Protein AF-A0A443IQA9-F1 (afdb_monomer_lite)

Radius of gyration: 21.18 Å; chains: 1; bounding box: 61×52×45 Å

Structure (mmCIF, N/CA/C/O backbone):
data_AF-A0A443IQA9-F1
#
_entry.id   AF-A0A443IQA9-F1
#
loop_
_atom_site.group_PDB
_atom_site.id
_atom_site.type_symbol
_atom_site.label_atom_id
_atom_site.label_alt_id
_atom_site.label_comp_id
_atom_site.label_asym_id
_atom_site.label_entity_id
_atom_site.label_seq_id
_atom_site.pdbx_PDB_ins_code
_atom_site.Cartn_x
_atom_site.Cartn_y
_atom_site.Cartn_z
_atom_site.occupancy
_atom_site.B_iso_or_equiv
_atom_site.auth_seq_id
_atom_site.auth_comp_id
_atom_site.auth_asym_id
_atom_site.auth_atom_id
_atom_site.pdbx_PDB_model_num
ATOM 1 N N . MET A 1 1 ? 48.112 28.909 -24.285 1.00 39.84 1 MET A N 1
ATOM 2 C CA . MET A 1 1 ? 47.595 27.795 -25.106 1.00 39.84 1 MET A CA 1
ATOM 3 C C . MET A 1 1 ? 47.006 26.772 -24.153 1.00 39.84 1 MET A C 1
ATOM 5 O O . MET A 1 1 ? 47.761 26.014 -23.566 1.00 39.84 1 MET A O 1
ATOM 9 N N . THR A 1 2 ? 45.698 26.813 -23.920 1.00 51.41 2 THR A N 1
ATOM 10 C CA . THR A 1 2 ? 44.980 25.871 -23.044 1.00 51.41 2 THR A CA 1
ATOM 11 C C . THR A 1 2 ? 43.549 25.741 -23.557 1.00 51.41 2 THR A C 1
ATOM 13 O O . THR A 1 2 ? 42.968 26.750 -23.945 1.00 51.41 2 THR A O 1
ATOM 16 N N . ASN A 1 3 ? 43.016 24.520 -23.475 1.00 50.09 3 ASN A N 1
ATOM 17 C CA . ASN A 1 3 ? 41.617 24.107 -23.666 1.00 50.09 3 ASN A CA 1
ATOM 18 C C . ASN A 1 3 ? 41.159 23.644 -25.054 1.00 50.09 3 ASN A C 1
ATOM 20 O O . ASN A 1 3 ? 40.184 24.161 -25.578 1.00 50.09 3 ASN A O 1
ATOM 24 N N . ASP A 1 4 ? 41.745 22.549 -25.543 1.00 53.28 4 ASP A N 1
ATOM 25 C CA . ASP A 1 4 ? 41.018 21.608 -26.422 1.00 53.28 4 ASP A CA 1
ATOM 26 C C . ASP A 1 4 ? 40.625 20.300 -25.698 1.00 53.28 4 ASP A C 1
ATOM 28 O O . ASP A 1 4 ? 39.749 19.569 -26.151 1.00 53.28 4 ASP A O 1
ATOM 32 N N . ALA A 1 5 ? 41.210 20.015 -24.525 1.00 54.06 5 ALA A N 1
ATOM 33 C CA . ALA A 1 5 ? 40.944 18.787 -23.766 1.00 54.06 5 ALA A CA 1
ATOM 34 C C . ALA A 1 5 ? 39.683 18.841 -22.872 1.00 54.06 5 ALA A C 1
ATOM 36 O O . ALA A 1 5 ? 39.126 17.793 -22.554 1.00 54.06 5 ALA A O 1
ATOM 37 N N . ASN A 1 6 ? 39.205 20.032 -22.486 1.00 53.38 6 ASN A N 1
ATOM 38 C CA . ASN A 1 6 ? 38.033 20.177 -21.603 1.00 53.38 6 ASN A CA 1
ATOM 39 C C . ASN A 1 6 ? 36.704 19.943 -22.348 1.00 53.38 6 ASN A C 1
ATOM 41 O O . ASN A 1 6 ? 35.746 19.419 -21.791 1.00 53.38 6 ASN A O 1
ATOM 45 N N . SER A 1 7 ? 36.680 20.243 -23.647 1.00 57.97 7 SER A N 1
ATOM 46 C CA . SER A 1 7 ? 35.485 20.225 -24.499 1.00 57.97 7 SER A CA 1
ATOM 47 C C . SER A 1 7 ? 34.921 18.816 -24.735 1.00 57.97 7 SER A C 1
ATOM 49 O O . SER A 1 7 ? 33.713 18.642 -24.886 1.00 57.97 7 SER A O 1
ATOM 51 N N . GLY A 1 8 ? 35.787 17.796 -24.760 1.00 62.47 8 GLY A N 1
ATOM 52 C CA . GLY A 1 8 ? 35.383 16.399 -24.962 1.00 62.47 8 GLY A CA 1
ATOM 53 C C . GLY A 1 8 ? 34.785 15.749 -23.710 1.00 62.47 8 GLY A C 1
ATOM 54 O O . GLY A 1 8 ? 33.828 14.982 -23.815 1.00 62.47 8 GLY A O 1
ATOM 55 N N . GLY A 1 9 ? 35.316 16.086 -22.529 1.00 67.06 9 GLY A N 1
ATOM 56 C CA . GLY A 1 9 ? 34.798 15.621 -21.239 1.00 67.06 9 GLY A CA 1
ATOM 57 C C . GLY A 1 9 ? 33.458 16.265 -20.892 1.00 67.06 9 GLY A C 1
ATOM 58 O O . GLY A 1 9 ? 32.518 15.557 -20.532 1.00 67.06 9 GLY A O 1
ATOM 59 N N . ASP A 1 10 ? 33.341 17.577 -21.110 1.00 74.38 10 ASP A N 1
ATOM 60 C CA . ASP A 1 10 ? 32.097 18.323 -20.900 1.00 74.38 10 ASP A CA 1
ATOM 61 C C . ASP A 1 10 ? 30.995 17.833 -21.858 1.00 74.38 10 ASP A C 1
ATOM 63 O O . ASP A 1 10 ? 29.865 17.574 -21.444 1.00 74.38 10 ASP A O 1
ATOM 67 N N . GLY A 1 11 ? 31.330 17.590 -23.132 1.00 83.38 11 GLY A N 1
ATOM 68 C CA . GLY A 1 11 ? 30.390 17.043 -24.115 1.00 83.38 11 GLY A CA 1
ATOM 69 C C . GLY A 1 11 ? 29.871 15.644 -23.762 1.00 83.38 11 GLY A C 1
ATOM 70 O O . GLY A 1 11 ? 28.675 15.381 -23.903 1.00 83.38 11 GLY A O 1
ATOM 71 N N . LEU A 1 12 ? 30.739 14.753 -23.271 1.00 85.38 12 LEU A N 1
ATOM 72 C CA . LEU A 1 12 ? 30.340 13.417 -22.815 1.00 85.38 12 LEU A CA 1
ATOM 73 C C . LEU A 1 12 ? 29.477 13.489 -21.548 1.00 85.38 12 LEU A C 1
ATOM 75 O O . LEU A 1 12 ? 28.466 12.794 -21.450 1.00 85.38 12 LEU A O 1
ATOM 79 N N . PHE A 1 13 ? 29.840 14.353 -20.600 1.00 88.44 13 PHE A N 1
ATOM 80 C CA . PHE A 1 13 ? 29.086 14.559 -19.367 1.00 88.44 13 PHE A CA 1
ATOM 81 C C . PHE A 1 13 ? 27.663 15.061 -19.650 1.00 88.44 13 PHE A C 1
ATOM 83 O O . PHE A 1 13 ? 26.693 14.492 -19.146 1.00 88.44 13 PHE A O 1
ATOM 90 N N . HIS A 1 14 ? 27.511 16.044 -20.541 1.00 89.38 14 HIS A N 1
ATOM 91 C CA . HIS A 1 14 ? 26.196 16.533 -20.964 1.00 89.38 14 HIS A CA 1
ATOM 92 C C . HIS A 1 14 ? 25.360 15.462 -21.680 1.00 89.38 14 HIS A C 1
ATOM 94 O O . HIS A 1 14 ? 24.148 15.392 -21.470 1.00 89.38 14 HIS A O 1
ATOM 100 N N . GLN A 1 15 ? 25.984 14.594 -22.483 1.00 92.62 15 GLN A N 1
ATOM 101 C CA . GLN A 1 15 ? 25.286 13.471 -23.119 1.00 92.62 15 GLN A CA 1
ATOM 102 C C . GLN A 1 15 ? 24.792 12.438 -22.099 1.00 92.62 15 GLN A C 1
ATOM 104 O O . GLN A 1 15 ? 23.686 11.917 -22.251 1.00 92.62 15 GLN A O 1
ATOM 109 N N . ILE A 1 16 ? 25.578 12.157 -21.055 1.00 94.00 16 ILE A N 1
ATOM 110 C CA . ILE A 1 16 ? 25.185 11.248 -19.970 1.00 94.00 16 ILE A CA 1
ATOM 111 C C . ILE A 1 16 ? 23.997 11.824 -19.195 1.00 94.00 16 ILE A C 1
ATOM 113 O O . ILE A 1 16 ? 23.014 11.112 -19.000 1.00 94.00 16 ILE A O 1
ATOM 117 N N . LEU A 1 17 ? 24.041 13.106 -18.817 1.00 94.38 17 LEU A N 1
ATOM 118 C CA . LEU A 1 17 ? 22.930 13.757 -18.114 1.00 94.38 17 LEU A CA 1
ATOM 119 C C . LEU A 1 17 ? 21.642 13.734 -18.944 1.00 94.38 17 LEU A C 1
ATOM 121 O O . LEU A 1 17 ? 20.624 13.232 -18.481 1.00 94.38 17 LEU A O 1
ATOM 125 N N . ALA A 1 18 ? 21.704 14.137 -20.217 1.00 93.62 18 ALA A N 1
ATOM 126 C CA . ALA A 1 18 ? 20.538 14.099 -21.100 1.00 93.62 18 ALA A CA 1
ATOM 127 C C . ALA A 1 18 ? 19.987 12.672 -21.295 1.00 93.62 18 ALA A C 1
ATOM 129 O O . ALA A 1 18 ? 18.785 12.467 -21.502 1.00 93.62 18 ALA A O 1
ATOM 130 N N . ARG A 1 19 ? 20.861 11.657 -21.250 1.00 95.06 19 ARG A N 1
ATOM 131 C CA . ARG A 1 19 ? 20.446 10.254 -21.322 1.00 95.06 19 ARG A CA 1
ATOM 132 C C . ARG A 1 19 ? 19.729 9.808 -20.049 1.00 95.06 19 ARG A C 1
ATOM 134 O O . ARG A 1 19 ? 18.739 9.087 -20.189 1.00 95.06 19 ARG A O 1
ATOM 141 N N . LEU A 1 20 ? 20.208 10.228 -18.879 1.00 95.69 20 LEU A N 1
ATOM 142 C CA . LEU A 1 20 ? 19.591 9.951 -17.581 1.00 95.69 20 LEU A CA 1
ATOM 143 C C . LEU A 1 20 ? 18.220 10.618 -17.471 1.00 95.69 20 LEU A C 1
ATOM 145 O O . LEU A 1 20 ? 17.253 9.914 -17.203 1.00 95.69 20 LEU A O 1
ATOM 149 N N . ASP A 1 21 ? 18.099 11.897 -17.832 1.00 94.44 21 ASP A N 1
ATOM 150 C CA . ASP A 1 21 ? 16.813 12.612 -17.837 1.00 94.44 21 ASP A CA 1
ATOM 151 C C . ASP A 1 21 ? 15.787 11.905 -18.739 1.00 94.44 21 ASP A C 1
ATOM 153 O O . ASP A 1 21 ? 14.629 11.691 -18.379 1.00 94.44 21 ASP A O 1
ATOM 157 N N . ARG A 1 22 ? 16.219 11.454 -19.928 1.00 94.38 22 ARG A N 1
ATOM 158 C CA . ARG A 1 22 ? 15.360 10.663 -20.822 1.00 94.38 22 ARG A CA 1
ATOM 159 C C . ARG A 1 22 ? 14.966 9.325 -20.192 1.00 94.38 22 ARG A C 1
ATOM 161 O O . ARG A 1 22 ? 13.858 8.857 -20.443 1.00 94.38 22 ARG A O 1
ATOM 168 N N . GLN A 1 23 ? 15.871 8.659 -19.477 1.00 95.19 23 GLN A N 1
ATOM 169 C CA . GLN A 1 23 ? 15.564 7.394 -18.804 1.00 95.19 23 GLN A CA 1
ATOM 170 C C . GLN A 1 23 ? 14.568 7.606 -17.667 1.00 95.19 23 GLN A C 1
ATOM 172 O O . GLN A 1 23 ? 13.609 6.847 -17.593 1.00 95.19 23 GLN A O 1
ATOM 177 N N . GLU A 1 24 ? 14.738 8.649 -16.861 1.00 90.56 24 GLU A N 1
ATOM 178 C CA . GLU A 1 24 ? 13.809 9.025 -15.795 1.00 90.56 24 GLU A CA 1
ATOM 179 C C . GLU A 1 24 ? 12.415 9.319 -16.364 1.00 90.56 24 GLU A C 1
ATOM 181 O O . GLU A 1 24 ? 11.450 8.662 -15.981 1.00 90.56 24 GLU A O 1
ATOM 186 N N . MET A 1 25 ? 12.320 10.137 -17.419 1.00 91.56 25 MET A N 1
ATOM 187 C CA . MET A 1 25 ? 11.055 10.395 -18.120 1.00 91.56 25 MET A CA 1
ATOM 188 C C . MET A 1 25 ? 10.407 9.110 -18.679 1.00 91.56 25 MET A C 1
ATOM 190 O O . MET A 1 25 ? 9.186 8.946 -18.649 1.00 91.56 25 MET A O 1
ATOM 194 N N . LEU A 1 26 ? 11.190 8.183 -19.244 1.00 89.19 26 LEU A N 1
ATOM 195 C CA . LEU A 1 26 ? 10.650 6.914 -19.751 1.00 89.19 26 LEU A CA 1
ATOM 196 C C . LEU A 1 26 ? 10.149 6.016 -18.615 1.00 89.19 26 LEU A C 1
ATOM 198 O O . LEU A 1 26 ? 9.122 5.359 -18.783 1.00 89.19 26 LEU A O 1
ATOM 202 N N . LEU A 1 27 ? 10.845 6.004 -17.479 1.00 82.94 27 LEU A N 1
ATOM 203 C CA . LEU A 1 27 ? 10.434 5.275 -16.282 1.00 82.94 27 LEU A CA 1
ATOM 204 C C . LEU A 1 27 ? 9.147 5.858 -15.694 1.00 82.94 27 LEU A C 1
ATOM 206 O O . LEU A 1 27 ? 8.244 5.092 -15.374 1.00 82.94 27 LEU A O 1
ATOM 210 N N . GLU A 1 28 ? 9.009 7.182 -15.640 1.00 77.19 28 GLU A N 1
ATOM 211 C CA . GLU A 1 28 ? 7.772 7.850 -15.222 1.00 77.19 28 GLU A CA 1
ATOM 212 C C . GLU A 1 28 ? 6.595 7.488 -16.133 1.00 77.19 28 GLU A C 1
ATOM 214 O O . GLU A 1 28 ? 5.519 7.132 -15.654 1.00 77.19 28 GLU A O 1
ATOM 219 N N . ARG A 1 29 ? 6.797 7.511 -17.458 1.00 76.56 29 ARG A N 1
ATOM 220 C CA . ARG A 1 29 ? 5.755 7.132 -18.428 1.00 76.56 29 ARG A CA 1
ATOM 221 C C . ARG A 1 29 ? 5.366 5.661 -18.324 1.00 76.56 29 ARG A C 1
ATOM 223 O O . ARG A 1 29 ? 4.192 5.339 -18.483 1.00 76.56 29 ARG A O 1
ATOM 230 N N . LEU A 1 30 ? 6.333 4.778 -18.074 1.00 77.88 30 LEU A N 1
ATOM 231 C CA . LEU A 1 30 ? 6.069 3.363 -17.823 1.00 77.88 30 LEU A CA 1
ATOM 232 C C . LEU A 1 30 ? 5.283 3.185 -16.525 1.00 77.88 30 LEU A C 1
ATOM 234 O O . LEU A 1 30 ? 4.258 2.512 -16.538 1.00 77.88 30 LEU A O 1
ATOM 238 N N . ALA A 1 31 ? 5.705 3.836 -15.442 1.00 70.38 31 ALA A N 1
ATOM 239 C CA . ALA A 1 31 ? 5.029 3.780 -14.151 1.00 70.38 31 ALA A CA 1
ATOM 240 C C . ALA A 1 31 ? 3.590 4.316 -14.222 1.00 70.38 31 ALA A C 1
ATOM 242 O O . ALA A 1 31 ? 2.692 3.720 -13.638 1.00 70.38 31 ALA A O 1
ATOM 243 N N . ALA A 1 32 ? 3.350 5.385 -14.987 1.00 69.50 32 ALA A N 1
ATOM 244 C CA . ALA A 1 32 ? 2.014 5.933 -15.217 1.00 69.50 32 ALA A CA 1
ATOM 245 C C . ALA A 1 32 ? 1.091 4.989 -16.012 1.00 69.50 32 ALA A C 1
ATOM 247 O O . ALA A 1 32 ? -0.128 5.101 -15.918 1.00 69.50 32 ALA A O 1
ATOM 248 N N . GLY A 1 33 ? 1.660 4.077 -16.807 1.00 69.75 33 GLY A N 1
ATOM 249 C CA . GLY A 1 33 ? 0.915 3.061 -17.551 1.00 69.75 33 GLY A CA 1
ATOM 250 C C . GLY A 1 33 ? 0.685 1.760 -16.778 1.00 69.75 33 GLY A C 1
ATOM 251 O O . GLY A 1 33 ? -0.051 0.900 -17.264 1.00 69.75 33 GLY A O 1
ATOM 252 N N . LEU A 1 34 ? 1.307 1.590 -15.605 1.00 71.69 34 LEU A N 1
ATOM 253 C CA . LEU A 1 34 ? 1.088 0.409 -14.777 1.00 71.69 34 LEU A CA 1
ATOM 254 C C . LEU A 1 34 ? -0.263 0.517 -14.056 1.00 71.69 34 LEU A C 1
ATOM 256 O O . LEU A 1 34 ? -0.589 1.577 -13.517 1.00 71.69 34 LEU A O 1
ATOM 260 N N . PRO A 1 35 ? -1.056 -0.567 -14.022 1.00 75.31 35 PRO A N 1
ATOM 261 C CA . PRO A 1 35 ? -2.310 -0.573 -13.287 1.00 75.31 35 PRO A CA 1
ATOM 262 C C . PRO A 1 35 ? -2.056 -0.352 -11.791 1.00 75.31 35 PRO A C 1
ATOM 264 O O . PRO A 1 35 ? -1.176 -0.977 -11.198 1.00 75.31 35 PRO A O 1
ATOM 267 N N . ASP A 1 36 ? -2.848 0.524 -11.171 1.00 85.94 36 ASP A N 1
ATOM 268 C CA . ASP A 1 36 ? -2.837 0.705 -9.721 1.00 85.94 36 ASP A CA 1
ATOM 269 C C . ASP A 1 36 ? -3.562 -0.464 -9.046 1.00 85.94 36 ASP A C 1
ATOM 271 O O . ASP A 1 36 ? -4.789 -0.499 -8.949 1.00 85.94 36 ASP A O 1
ATOM 275 N N . LEU A 1 37 ? -2.779 -1.452 -8.619 1.00 88.38 37 LEU A N 1
ATOM 276 C CA . LEU A 1 37 ? -3.280 -2.653 -7.953 1.00 88.38 37 LEU A CA 1
ATOM 277 C C . LEU A 1 37 ? -3.442 -2.456 -6.442 1.00 88.38 37 LEU A C 1
ATOM 279 O O . LEU A 1 37 ? -4.244 -3.142 -5.810 1.00 88.38 37 LEU A O 1
ATOM 283 N N . LEU A 1 38 ? -2.697 -1.520 -5.849 1.00 93.00 38 LEU A N 1
ATOM 284 C CA . LEU A 1 38 ? -2.632 -1.387 -4.399 1.00 93.00 38 LEU A CA 1
ATOM 285 C C . LEU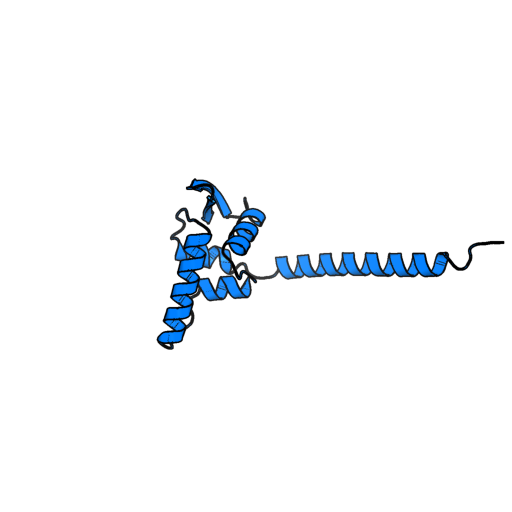 A 1 38 ? -3.795 -0.578 -3.835 1.00 93.00 38 LEU A C 1
ATOM 287 O O . LEU A 1 38 ? -4.359 -0.980 -2.823 1.00 93.00 38 LEU A O 1
ATOM 291 N N . THR A 1 39 ? -4.206 0.508 -4.489 1.00 93.38 39 THR A N 1
ATOM 292 C CA . THR A 1 39 ? -5.382 1.290 -4.073 1.00 93.38 39 THR A CA 1
ATOM 293 C C . THR A 1 39 ? -6.646 0.424 -3.912 1.00 93.38 39 THR A C 1
ATOM 295 O O . THR A 1 39 ? -7.243 0.441 -2.830 1.00 93.38 39 THR A O 1
ATOM 298 N N . PRO A 1 40 ? -7.068 -0.389 -4.904 1.00 93.44 40 PRO A N 1
ATOM 299 C CA . PRO A 1 40 ? -8.258 -1.224 -4.749 1.00 93.44 40 PRO A CA 1
ATOM 300 C C . PRO A 1 40 ? -8.073 -2.348 -3.714 1.00 93.44 40 PRO A C 1
ATOM 302 O O . PRO A 1 40 ? -9.020 -2.651 -2.984 1.00 93.44 40 PRO A O 1
ATOM 305 N N . ALA A 1 41 ? -6.872 -2.928 -3.597 1.00 94.88 41 ALA A N 1
ATOM 306 C CA . ALA A 1 41 ? -6.570 -3.939 -2.581 1.00 94.88 41 ALA A CA 1
ATOM 307 C C . ALA A 1 41 ? -6.643 -3.360 -1.157 1.00 94.88 41 ALA A C 1
ATOM 309 O O . ALA A 1 41 ? -7.260 -3.964 -0.280 1.00 94.88 41 ALA A O 1
ATOM 310 N N . LEU A 1 42 ? -6.091 -2.160 -0.941 1.00 95.88 42 LEU A N 1
ATOM 311 C CA . LEU A 1 42 ? -6.196 -1.418 0.318 1.00 95.88 42 LEU A CA 1
ATOM 312 C C . LEU A 1 42 ? -7.656 -1.136 0.661 1.00 95.88 42 LEU A C 1
ATOM 314 O O . LEU A 1 42 ? -8.099 -1.471 1.755 1.00 95.88 42 LEU A O 1
ATOM 318 N N . ARG A 1 43 ? -8.424 -0.592 -0.289 1.00 95.25 43 ARG A N 1
ATOM 319 C CA . ARG A 1 43 ? -9.841 -0.280 -0.080 1.00 95.25 43 ARG A CA 1
ATOM 320 C C . ARG A 1 43 ? -10.663 -1.515 0.289 1.00 95.25 43 ARG A C 1
ATOM 322 O O . ARG A 1 43 ? -11.527 -1.423 1.152 1.00 95.25 43 ARG A O 1
ATOM 329 N N . ARG A 1 44 ? -10.409 -2.672 -0.334 1.00 95.00 44 ARG A N 1
ATOM 330 C CA . ARG A 1 44 ? -11.071 -3.934 0.045 1.00 95.00 44 ARG A CA 1
ATOM 331 C C . ARG A 1 44 ? -10.632 -4.429 1.418 1.00 95.00 44 ARG A C 1
ATOM 333 O O . ARG A 1 44 ? -11.480 -4.858 2.190 1.00 95.00 44 ARG A O 1
ATOM 340 N N . ALA A 1 45 ? -9.340 -4.349 1.729 1.00 95.38 45 ALA A N 1
ATOM 341 C CA . ALA A 1 45 ? -8.807 -4.794 3.011 1.00 95.38 45 ALA A CA 1
ATOM 342 C C . ALA A 1 45 ? -9.298 -3.945 4.191 1.00 95.38 45 ALA A C 1
ATOM 344 O O . ALA A 1 45 ? -9.492 -4.480 5.279 1.00 95.38 45 ALA A O 1
ATOM 345 N N . THR A 1 46 ? -9.506 -2.643 3.983 1.00 95.69 46 THR A N 1
ATOM 346 C CA . THR A 1 46 ? -9.939 -1.712 5.037 1.00 95.69 46 THR A CA 1
ATOM 347 C C . THR A 1 46 ? -11.424 -1.373 4.969 1.00 95.69 46 THR A C 1
ATOM 349 O O . THR A 1 46 ? -11.911 -0.600 5.783 1.00 95.69 46 THR A O 1
ATOM 352 N N . GLY A 1 47 ? -12.154 -1.878 3.972 1.00 93.12 47 GLY A N 1
ATOM 353 C CA . GLY A 1 47 ? -13.543 -1.481 3.720 1.00 93.12 47 GLY A CA 1
ATOM 354 C C . GLY A 1 47 ? -13.711 -0.006 3.328 1.00 93.12 47 GLY A C 1
ATOM 355 O O . GLY A 1 47 ? -14.820 0.516 3.380 1.00 93.12 47 GLY A O 1
ATOM 356 N N . GLY A 1 48 ? -12.628 0.683 2.951 1.00 90.69 48 GLY A N 1
ATOM 357 C CA . GLY A 1 48 ? -12.609 2.136 2.755 1.00 90.69 48 GLY A CA 1
ATOM 358 C C . GLY A 1 48 ? -12.557 2.938 4.060 1.00 90.69 48 GLY A C 1
ATOM 359 O O . GLY A 1 48 ? -12.567 4.167 4.019 1.00 90.69 48 GLY A O 1
ATOM 360 N N . GLU A 1 49 ? -12.472 2.274 5.213 1.00 95.12 49 GLU A N 1
ATOM 361 C CA . GLU A 1 49 ? -12.319 2.937 6.503 1.00 95.12 49 GLU A CA 1
ATOM 362 C C . GLU A 1 49 ? -10.897 3.468 6.695 1.00 95.12 49 GLU A C 1
ATOM 364 O O . GLU A 1 49 ? -9.967 3.138 5.950 1.00 95.12 49 GLU A O 1
ATOM 369 N N . ALA A 1 50 ? -10.752 4.336 7.693 1.00 96.25 50 ALA A N 1
ATOM 370 C CA . ALA A 1 50 ? -9.479 4.922 8.056 1.00 96.25 50 ALA A CA 1
ATOM 371 C C . ALA A 1 50 ? -8.562 3.877 8.715 1.00 96.25 50 ALA A C 1
ATOM 373 O O . ALA A 1 50 ? -9.013 3.091 9.542 1.00 96.25 50 ALA A O 1
ATOM 374 N N . PHE A 1 51 ? -7.276 3.878 8.372 1.00 97.00 51 PHE A N 1
ATOM 375 C CA . PHE A 1 51 ? -6.318 2.879 8.834 1.00 97.00 51 PHE A CA 1
ATOM 376 C C . PHE A 1 51 ? -4.924 3.455 9.073 1.00 97.00 51 PHE A C 1
ATOM 378 O O . PHE A 1 51 ? -4.502 4.438 8.453 1.00 97.00 51 PHE A O 1
ATOM 385 N N . LEU A 1 52 ? -4.161 2.780 9.931 1.00 97.75 52 LEU A N 1
ATOM 386 C CA . LEU A 1 52 ? -2.730 3.009 10.077 1.00 97.75 52 LEU A CA 1
ATOM 387 C C . LEU A 1 52 ? -1.952 2.120 9.104 1.00 97.75 52 LEU A C 1
ATOM 389 O O . LEU A 1 52 ? -2.167 0.909 9.024 1.00 97.75 52 LEU A O 1
ATOM 393 N N . ALA A 1 53 ? -0.966 2.693 8.410 1.00 96.88 53 ALA A N 1
ATOM 394 C CA . ALA A 1 53 ? -0.114 1.938 7.485 1.00 96.88 53 ALA A CA 1
ATOM 395 C C . ALA A 1 53 ? 0.570 0.736 8.168 1.00 96.88 53 ALA A C 1
ATOM 397 O O . ALA A 1 53 ? 0.706 -0.333 7.579 1.00 96.88 53 ALA A O 1
ATOM 398 N N . GLY A 1 54 ? 0.965 0.883 9.437 1.00 97.06 54 GLY A N 1
ATOM 399 C CA . GLY A 1 54 ? 1.573 -0.202 10.212 1.00 97.06 54 GLY A CA 1
ATOM 400 C C . GLY A 1 54 ? 0.619 -1.346 10.558 1.00 97.06 54 GLY A C 1
ATOM 401 O O . GLY A 1 54 ? 1.060 -2.484 10.713 1.00 97.06 54 GLY A O 1
ATOM 402 N N . GLU A 1 55 ? -0.679 -1.083 10.675 1.00 96.75 55 GLU A N 1
ATOM 403 C CA . GLU A 1 55 ? -1.683 -2.118 10.936 1.00 96.75 55 GLU A CA 1
ATOM 404 C C . GLU A 1 55 ? -1.979 -2.911 9.676 1.00 96.75 55 GLU A C 1
ATOM 406 O O . GLU A 1 55 ? -1.878 -4.135 9.689 1.00 96.75 55 GLU A O 1
ATOM 411 N N . VAL A 1 56 ? -2.223 -2.214 8.568 1.00 97.12 56 VAL A N 1
ATOM 412 C CA . VAL A 1 56 ? -2.453 -2.846 7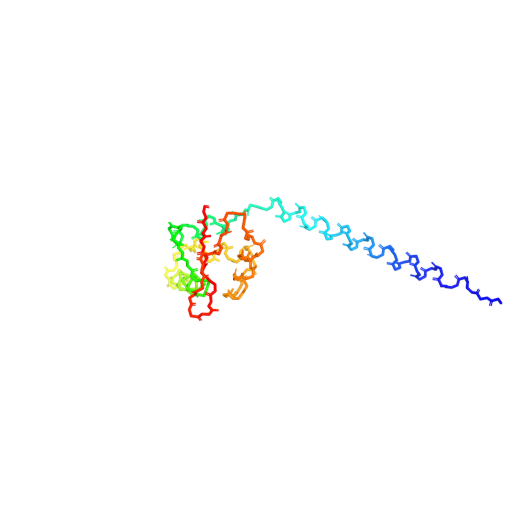.266 1.00 97.12 56 VAL A CA 1
ATOM 413 C C . VAL A 1 56 ? -1.237 -3.650 6.817 1.00 97.12 56 VAL A C 1
ATOM 415 O O . VAL A 1 56 ? -1.385 -4.769 6.332 1.00 97.12 56 VAL A O 1
ATOM 418 N N . PHE A 1 57 ? -0.023 -3.136 7.031 1.00 97.62 57 PHE A N 1
ATOM 419 C CA . PHE A 1 57 ? 1.184 -3.887 6.701 1.00 97.62 57 PHE A CA 1
ATOM 420 C C . PHE A 1 57 ? 1.305 -5.171 7.539 1.00 97.62 57 PHE A C 1
ATOM 422 O O . PHE A 1 57 ? 1.619 -6.226 6.996 1.00 97.62 57 PHE A O 1
ATOM 429 N N . ARG A 1 58 ? 1.007 -5.121 8.847 1.00 97.69 58 ARG A N 1
ATOM 430 C CA . ARG A 1 58 ? 0.979 -6.326 9.698 1.00 97.69 58 ARG A CA 1
ATOM 431 C C . ARG A 1 58 ? -0.096 -7.315 9.251 1.00 97.69 58 ARG A C 1
ATOM 433 O O . ARG A 1 58 ? 0.204 -8.498 9.145 1.00 97.69 58 ARG A O 1
ATOM 440 N N . LEU A 1 59 ? -1.297 -6.834 8.929 1.00 97.06 59 LEU A N 1
ATOM 441 C CA . LEU A 1 59 ? -2.381 -7.657 8.391 1.00 97.06 59 LEU A CA 1
ATOM 442 C C . LEU A 1 59 ? -1.940 -8.396 7.124 1.00 97.06 59 LEU A C 1
ATOM 444 O O . LEU A 1 59 ? -2.111 -9.610 7.039 1.00 97.06 59 LEU A O 1
ATOM 448 N N . ALA A 1 60 ? -1.328 -7.686 6.173 1.00 97.38 60 ALA A N 1
ATOM 449 C CA . ALA A 1 60 ? -0.829 -8.280 4.939 1.00 97.38 60 ALA A CA 1
ATOM 450 C C . ALA A 1 60 ? 0.210 -9.378 5.211 1.00 97.38 60 ALA A C 1
ATOM 452 O O . ALA A 1 60 ? 0.149 -10.443 4.606 1.00 97.38 60 ALA A O 1
ATOM 453 N N . ARG A 1 61 ? 1.130 -9.151 6.159 1.00 97.69 61 ARG A N 1
ATOM 454 C CA . ARG A 1 61 ? 2.124 -10.155 6.572 1.00 97.69 61 ARG A CA 1
ATOM 455 C C . ARG A 1 61 ? 1.473 -11.395 7.181 1.00 97.69 61 ARG A C 1
ATOM 457 O O . ARG A 1 61 ? 1.810 -12.501 6.779 1.00 97.69 61 ARG A O 1
ATOM 464 N N . THR A 1 62 ? 0.507 -11.220 8.080 1.00 97.44 62 THR A N 1
ATOM 465 C CA . THR A 1 62 ? -0.237 -12.339 8.678 1.00 97.44 62 THR A CA 1
ATOM 466 C C . THR A 1 62 ? -1.021 -13.127 7.627 1.00 97.44 62 THR A C 1
ATOM 468 O O . THR A 1 62 ? -1.051 -14.353 7.674 1.00 97.44 62 THR A O 1
ATOM 471 N N . GLN A 1 63 ? -1.631 -12.442 6.658 1.00 96.12 63 GLN A N 1
ATOM 472 C CA . GLN A 1 63 ? -2.326 -13.067 5.531 1.00 96.12 63 GLN A CA 1
ATOM 473 C C . GLN A 1 63 ? -1.380 -13.892 4.647 1.00 96.12 63 GLN A C 1
ATOM 475 O O . GLN A 1 63 ? -1.715 -15.015 4.274 1.00 96.12 63 GLN A O 1
ATOM 480 N N . ASP A 1 64 ? -0.198 -13.353 4.346 1.00 96.38 64 ASP A N 1
ATOM 481 C CA . ASP A 1 64 ? 0.829 -14.018 3.538 1.00 96.38 64 ASP A CA 1
ATOM 482 C C . ASP A 1 64 ? 1.361 -15.280 4.239 1.00 96.38 64 ASP A C 1
ATOM 484 O O . ASP A 1 64 ? 1.432 -16.360 3.653 1.00 96.38 64 ASP A O 1
ATOM 488 N N . GLU A 1 65 ? 1.649 -15.170 5.538 1.00 96.75 65 GLU A N 1
ATOM 489 C CA . GLU A 1 65 ? 2.101 -16.285 6.377 1.00 96.75 65 GLU A CA 1
ATOM 490 C C . GLU A 1 65 ? 1.032 -17.379 6.502 1.00 96.75 65 GLU A C 1
ATOM 492 O O . GLU A 1 65 ? 1.343 -18.567 6.393 1.00 96.75 65 GLU A O 1
ATOM 497 N N . ALA A 1 66 ? -0.237 -16.998 6.671 1.00 96.94 66 ALA A N 1
ATOM 498 C CA . ALA A 1 66 ? -1.345 -17.945 6.734 1.00 96.94 66 ALA A CA 1
ATOM 499 C C . ALA A 1 66 ? -1.532 -18.702 5.409 1.00 96.94 66 ALA A C 1
ATOM 501 O O . ALA A 1 66 ? -1.746 -19.917 5.417 1.00 96.94 66 ALA A O 1
ATOM 502 N N . ALA A 1 67 ? -1.421 -18.016 4.269 1.00 95.69 67 ALA A N 1
ATOM 503 C CA . ALA A 1 67 ? -1.512 -18.647 2.955 1.00 95.69 67 ALA A CA 1
ATOM 504 C C . ALA A 1 67 ? -0.351 -19.619 2.711 1.00 95.69 67 ALA A C 1
ATOM 506 O O . ALA A 1 67 ? -0.581 -20.763 2.319 1.00 95.69 67 ALA A O 1
ATOM 507 N N . ALA A 1 68 ? 0.876 -19.217 3.057 1.00 95.12 68 ALA A N 1
ATOM 508 C CA . ALA A 1 68 ? 2.051 -20.081 2.974 1.00 95.12 68 ALA A CA 1
ATOM 509 C C . ALA A 1 68 ? 1.919 -21.340 3.851 1.00 95.12 68 ALA A C 1
ATOM 511 O O . ALA A 1 68 ? 2.275 -22.434 3.417 1.00 95.12 68 ALA A O 1
ATOM 512 N N . ALA A 1 69 ? 1.369 -21.209 5.062 1.00 96.19 69 ALA A N 1
ATOM 513 C CA . ALA A 1 69 ? 1.188 -22.330 5.985 1.00 96.19 69 ALA A CA 1
ATOM 514 C C . ALA A 1 69 ? 0.080 -23.310 5.560 1.00 96.19 69 ALA A C 1
ATOM 516 O O . ALA A 1 69 ? 0.129 -24.489 5.907 1.00 96.19 69 ALA A O 1
ATOM 517 N N . THR A 1 70 ? -0.931 -22.833 4.833 1.00 95.69 70 THR A N 1
ATOM 518 C CA . THR A 1 70 ? -2.121 -23.621 4.461 1.00 95.69 70 THR A CA 1
ATOM 519 C C . THR A 1 70 ? -2.112 -24.097 3.010 1.00 95.69 70 THR A C 1
ATOM 521 O O . THR A 1 70 ? -2.975 -24.883 2.623 1.00 95.69 70 THR A O 1
ATOM 524 N N . GLY A 1 71 ? -1.160 -23.628 2.198 1.00 94.19 71 GLY A N 1
ATOM 525 C CA . GLY A 1 71 ? -1.131 -23.878 0.756 1.00 94.19 71 GLY A CA 1
ATOM 526 C C . GLY A 1 71 ? -2.275 -23.197 -0.001 1.00 94.19 71 GLY A C 1
ATOM 527 O O . GLY A 1 71 ? -2.544 -23.550 -1.149 1.00 94.19 71 GLY A O 1
ATOM 528 N N . MET A 1 72 ? -2.974 -22.252 0.634 1.00 93.44 72 MET A N 1
ATOM 529 C CA . MET A 1 72 ? -4.020 -21.468 -0.015 1.00 93.44 72 MET A CA 1
ATOM 530 C C . MET A 1 72 ? -3.412 -20.440 -0.982 1.00 93.44 72 MET A C 1
ATOM 532 O O . MET A 1 72 ? -2.262 -20.030 -0.803 1.00 93.44 72 MET A O 1
ATOM 536 N N . PRO A 1 73 ? -4.173 -19.994 -2.000 1.00 94.88 73 PRO A N 1
ATOM 537 C CA . PRO A 1 73 ? -3.755 -18.894 -2.858 1.0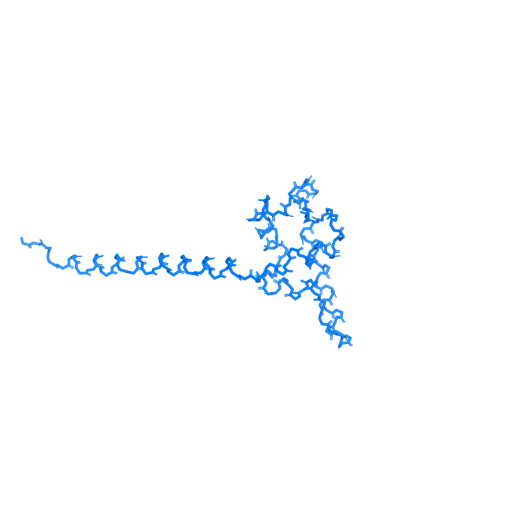0 94.88 73 PRO A CA 1
ATOM 538 C C . PRO A 1 73 ? -3.367 -17.665 -2.040 1.00 94.88 73 PRO A C 1
ATOM 540 O O . PRO A 1 73 ? -3.989 -17.357 -1.018 1.00 94.88 73 PRO A O 1
ATOM 543 N N . ARG A 1 74 ? -2.342 -16.954 -2.512 1.00 93.69 74 ARG A N 1
ATOM 544 C CA . ARG A 1 74 ? -1.872 -15.745 -1.848 1.00 93.69 74 ARG A CA 1
ATOM 545 C C . ARG A 1 74 ? -2.980 -14.678 -1.844 1.00 93.69 74 ARG A C 1
ATOM 547 O O . ARG A 1 74 ? -3.600 -14.459 -2.884 1.00 93.69 74 ARG A O 1
ATOM 554 N N . PRO A 1 75 ? -3.246 -14.016 -0.707 1.00 94.75 75 PRO A N 1
ATOM 555 C CA . PRO A 1 75 ? -4.235 -12.953 -0.644 1.00 94.75 75 PRO A CA 1
ATOM 556 C C . PRO A 1 75 ? -3.805 -11.727 -1.452 1.00 94.75 75 PRO A C 1
ATOM 558 O O . PRO A 1 75 ? -2.621 -11.448 -1.621 1.00 94.75 75 PRO A O 1
ATOM 561 N N . GLU A 1 76 ? -4.788 -10.956 -1.903 1.00 94.69 76 GLU A N 1
ATOM 562 C CA . GLU A 1 76 ? -4.562 -9.837 -2.819 1.00 94.69 76 GLU A CA 1
ATOM 563 C C . GLU A 1 76 ? -3.714 -8.706 -2.214 1.00 94.69 76 GLU A C 1
ATOM 565 O O . GLU A 1 76 ? -2.868 -8.130 -2.890 1.00 94.69 76 GLU A O 1
ATOM 570 N N . LEU A 1 77 ? -3.920 -8.375 -0.935 1.00 96.38 77 LEU A N 1
ATOM 571 C CA . LEU A 1 77 ? -3.201 -7.284 -0.274 1.00 96.38 77 LEU A CA 1
ATOM 572 C C . LEU A 1 77 ? -1.672 -7.504 -0.225 1.00 96.38 77 LEU A C 1
ATOM 574 O O . LEU A 1 77 ? -0.946 -6.600 -0.647 1.00 96.38 77 LEU A O 1
ATOM 578 N N . PRO A 1 78 ? -1.143 -8.646 0.267 1.00 96.56 78 PRO A N 1
ATOM 579 C CA . PRO A 1 78 ? 0.299 -8.892 0.240 1.00 96.56 78 PRO A CA 1
ATOM 580 C C . PRO A 1 78 ? 0.867 -8.967 -1.183 1.00 96.56 78 PRO A C 1
ATOM 582 O O . PRO A 1 78 ? 1.961 -8.454 -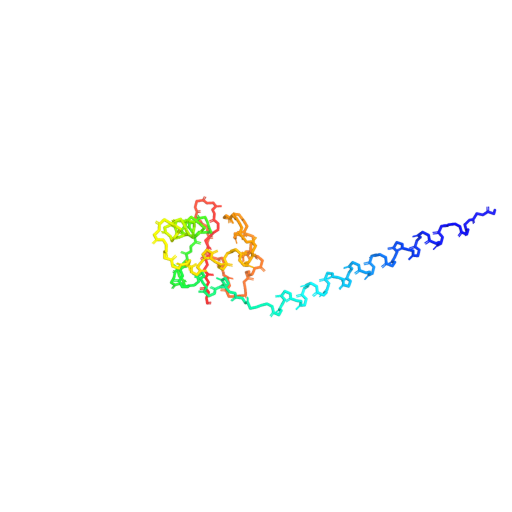1.415 1.00 96.56 78 PRO A O 1
ATOM 585 N N . GLU A 1 79 ? 0.124 -9.520 -2.146 1.00 94.75 79 GLU A N 1
ATOM 586 C CA . GLU A 1 79 ? 0.538 -9.530 -3.554 1.00 94.75 79 GLU A CA 1
ATOM 587 C C . GLU A 1 79 ? 0.647 -8.110 -4.134 1.00 94.75 79 GLU A C 1
ATOM 589 O O . GLU A 1 79 ? 1.662 -7.755 -4.733 1.00 94.75 79 GLU A O 1
ATOM 594 N N . ALA A 1 80 ? -0.350 -7.256 -3.894 1.00 95.12 80 ALA A N 1
ATOM 595 C CA . ALA A 1 80 ? -0.352 -5.878 -4.373 1.00 95.12 80 ALA A CA 1
ATOM 596 C C . ALA A 1 80 ? 0.762 -5.026 -3.740 1.00 95.12 80 ALA A C 1
ATOM 598 O O . ALA A 1 80 ? 1.333 -4.164 -4.416 1.00 95.12 80 ALA A O 1
ATOM 599 N N . LEU A 1 81 ? 1.101 -5.264 -2.467 1.00 95.50 81 LEU A N 1
ATOM 600 C CA . LEU A 1 81 ? 2.236 -4.612 -1.803 1.00 95.50 81 LEU A CA 1
ATOM 601 C C . LEU A 1 81 ? 3.564 -4.990 -2.464 1.00 95.50 81 LEU A C 1
ATOM 603 O O . LEU A 1 81 ? 4.370 -4.106 -2.754 1.00 95.50 81 LEU A O 1
ATOM 607 N N . GLU A 1 82 ? 3.772 -6.277 -2.747 1.00 93.19 82 GLU A N 1
ATOM 608 C CA . GLU A 1 82 ? 4.975 -6.774 -3.419 1.00 93.19 82 GLU A CA 1
ATOM 609 C C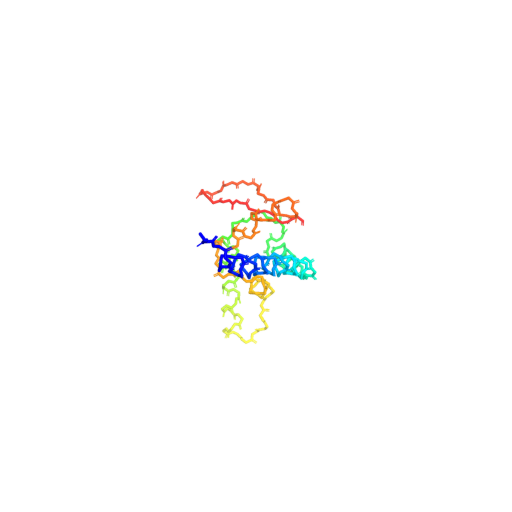 . GLU A 1 82 ? 5.107 -6.225 -4.843 1.00 93.19 82 GLU A C 1
ATOM 611 O O . GLU A 1 82 ? 6.154 -5.676 -5.191 1.00 93.19 82 GLU A O 1
ATOM 616 N N . LEU A 1 83 ? 4.036 -6.277 -5.638 1.00 90.88 83 LEU A N 1
ATOM 617 C CA . LEU A 1 83 ? 4.025 -5.718 -6.994 1.00 90.88 83 LEU A CA 1
ATOM 618 C C . LEU A 1 83 ? 4.247 -4.197 -7.004 1.00 90.88 83 LEU A C 1
ATOM 620 O O . LEU A 1 83 ? 4.773 -3.654 -7.973 1.00 90.88 83 LEU A O 1
ATOM 624 N N . SER A 1 84 ? 3.899 -3.515 -5.910 1.00 89.94 84 SER A N 1
ATOM 625 C CA . SER A 1 84 ? 4.158 -2.083 -5.712 1.00 89.94 84 SER A CA 1
ATOM 626 C C . SER A 1 84 ? 5.540 -1.784 -5.116 1.00 89.94 84 SER A C 1
ATOM 628 O O . SER A 1 84 ? 5.860 -0.619 -4.869 1.00 89.94 84 SER A O 1
ATOM 630 N N . GLY A 1 85 ? 6.362 -2.806 -4.852 1.00 92.06 85 GLY A N 1
ATOM 631 C CA . GLY A 1 85 ? 7.696 -2.666 -4.263 1.00 92.06 85 GLY A CA 1
ATOM 632 C C . GLY A 1 85 ? 7.691 -2.207 -2.800 1.00 92.06 85 GLY A C 1
ATOM 633 O O . GLY A 1 85 ? 8.657 -1.595 -2.337 1.00 92.06 85 GLY A O 1
ATOM 634 N N . ILE A 1 86 ? 6.607 -2.461 -2.064 1.00 94.75 86 ILE A N 1
ATOM 635 C CA . ILE A 1 86 ? 6.424 -2.013 -0.683 1.00 94.75 86 ILE A CA 1
ATOM 636 C C . ILE A 1 86 ? 6.716 -3.154 0.287 1.00 94.75 86 ILE A C 1
ATOM 638 O O . ILE A 1 86 ? 5.912 -4.057 0.494 1.00 94.75 86 ILE A O 1
ATOM 642 N N . TRP A 1 87 ? 7.857 -3.046 0.965 1.00 95.06 87 TRP A N 1
ATOM 643 C CA . TRP A 1 87 ? 8.376 -4.092 1.857 1.00 95.06 87 TRP A CA 1
ATOM 644 C C . TRP A 1 87 ? 8.351 -3.721 3.342 1.00 95.06 87 TRP A C 1
ATOM 646 O O . TRP A 1 87 ? 8.878 -4.448 4.180 1.00 95.06 87 TRP A O 1
ATOM 656 N N . SER A 1 88 ? 7.782 -2.566 3.695 1.00 97.00 88 SER A N 1
ATOM 657 C CA . SER A 1 88 ? 7.675 -2.124 5.087 1.00 97.00 88 SER A CA 1
ATOM 658 C C . SER A 1 88 ? 6.488 -1.190 5.303 1.00 97.00 88 SER A C 1
ATOM 660 O O . SER A 1 88 ? 6.050 -0.501 4.381 1.00 97.00 88 SER A O 1
ATOM 662 N N . ALA A 1 89 ? 6.040 -1.083 6.557 1.00 96.50 89 ALA A N 1
ATOM 663 C CA . ALA A 1 89 ? 5.049 -0.092 6.975 1.00 96.50 89 ALA A CA 1
ATOM 664 C C . ALA A 1 89 ? 5.488 1.348 6.652 1.00 96.50 89 ALA A C 1
ATOM 6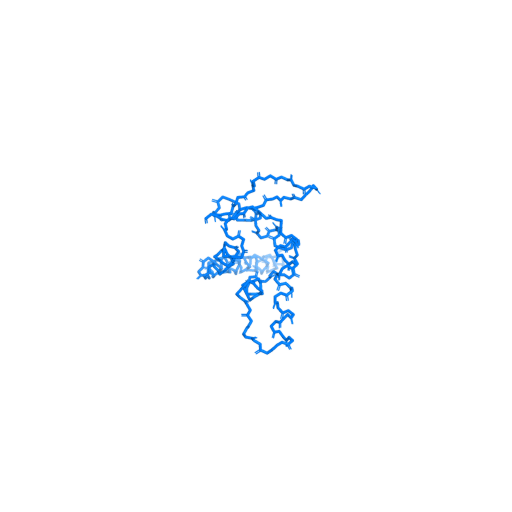66 O O . ALA A 1 89 ? 4.677 2.168 6.234 1.00 96.50 89 ALA A O 1
ATOM 667 N N . HIS A 1 90 ? 6.782 1.654 6.798 1.00 96.19 90 HIS A N 1
ATOM 668 C CA . HIS A 1 90 ? 7.321 2.963 6.430 1.00 96.19 90 HIS A CA 1
ATOM 669 C C . HIS A 1 90 ? 7.261 3.201 4.914 1.00 96.19 90 HIS A C 1
ATOM 671 O O . HIS A 1 90 ? 6.877 4.285 4.477 1.00 96.19 90 HIS A O 1
ATOM 677 N N . GLY A 1 91 ? 7.588 2.182 4.111 1.00 95.12 91 GLY A N 1
ATOM 678 C CA . GLY A 1 91 ? 7.427 2.223 2.658 1.00 95.12 91 GLY A CA 1
ATOM 679 C C . GLY A 1 91 ? 5.976 2.480 2.250 1.00 95.12 91 GLY A C 1
ATOM 680 O O . GLY A 1 91 ? 5.729 3.336 1.404 1.00 95.12 91 GLY A O 1
ATOM 681 N N . LEU A 1 92 ? 5.021 1.826 2.919 1.00 96.81 92 LEU A N 1
ATOM 682 C CA . LEU A 1 92 ? 3.592 2.048 2.698 1.00 96.81 92 LEU A CA 1
ATOM 683 C C . LEU A 1 92 ? 3.186 3.486 3.041 1.00 96.81 92 LEU A C 1
ATOM 685 O O . LEU A 1 92 ? 2.555 4.147 2.225 1.00 96.81 92 LEU A O 1
ATOM 689 N N . SER A 1 93 ? 3.611 4.017 4.191 1.00 96.06 93 SER A N 1
ATOM 690 C CA . SER A 1 93 ? 3.359 5.419 4.554 1.00 96.06 93 SER A CA 1
ATOM 691 C C . SER A 1 93 ? 3.912 6.406 3.524 1.00 96.06 93 SER A C 1
ATOM 693 O O . SER A 1 93 ? 3.246 7.386 3.195 1.00 96.06 93 SER A O 1
ATOM 695 N N . ARG A 1 94 ? 5.118 6.163 2.992 1.00 95.94 94 ARG A N 1
ATOM 696 C CA . ARG A 1 94 ? 5.701 7.007 1.937 1.00 95.94 94 ARG A CA 1
ATOM 697 C C . ARG A 1 94 ? 4.903 6.930 0.641 1.00 95.94 94 ARG A C 1
ATOM 699 O O . ARG A 1 94 ? 4.684 7.960 0.011 1.00 95.94 94 ARG A O 1
ATOM 706 N N . TRP A 1 95 ? 4.471 5.733 0.258 1.00 94.12 95 TRP A N 1
ATOM 707 C CA . TRP A 1 95 ? 3.647 5.526 -0.929 1.00 94.12 95 TRP A CA 1
ATOM 708 C C . TRP A 1 95 ? 2.290 6.234 -0.812 1.00 94.12 95 TRP A C 1
ATOM 710 O O . TRP A 1 95 ? 1.882 6.911 -1.752 1.00 94.12 95 TRP A O 1
ATOM 720 N N . LEU A 1 96 ? 1.641 6.148 0.356 1.00 95.31 96 LEU A N 1
ATOM 721 C CA . LEU A 1 96 ? 0.374 6.831 0.645 1.00 95.31 96 LEU A CA 1
ATOM 722 C C . LEU A 1 96 ? 0.539 8.353 0.577 1.00 95.31 96 LEU A C 1
ATOM 724 O O . LEU A 1 96 ? -0.246 9.027 -0.083 1.00 95.31 96 LEU A O 1
ATOM 728 N N . ALA A 1 97 ? 1.604 8.890 1.178 1.00 93.94 97 ALA A N 1
ATOM 729 C CA . ALA A 1 97 ? 1.901 10.320 1.132 1.00 93.94 97 ALA A CA 1
ATOM 730 C C . ALA A 1 97 ? 2.162 10.830 -0.294 1.00 93.94 97 ALA A C 1
ATOM 732 O O . ALA A 1 97 ? 1.727 11.922 -0.642 1.00 93.94 97 ALA A O 1
ATOM 733 N N . ALA A 1 98 ? 2.828 10.039 -1.140 1.00 91.06 98 ALA A N 1
ATOM 734 C CA . ALA A 1 98 ? 3.067 10.395 -2.539 1.00 91.06 98 ALA A CA 1
ATOM 735 C C . ALA A 1 98 ? 1.786 10.413 -3.398 1.00 91.06 98 ALA A C 1
ATOM 737 O O . ALA A 1 98 ? 1.803 10.942 -4.505 1.00 91.06 98 ALA A O 1
ATOM 738 N N . ARG A 1 99 ? 0.692 9.824 -2.903 1.00 90.12 99 ARG A N 1
ATOM 739 C CA . ARG A 1 99 ? -0.607 9.718 -3.584 1.00 90.12 99 ARG A CA 1
ATOM 740 C C . ARG A 1 99 ? -1.715 10.512 -2.899 1.00 90.12 99 ARG A C 1
ATOM 742 O O . ARG A 1 99 ? -2.881 10.390 -3.276 1.00 90.12 99 ARG A O 1
ATOM 749 N N . GLU A 1 100 ? -1.363 11.331 -1.914 1.00 92.12 100 GLU A N 1
ATOM 750 C CA . GLU A 1 100 ? -2.315 12.188 -1.220 1.00 92.12 100 GLU A CA 1
ATOM 751 C C . GLU A 1 100 ? -3.041 13.097 -2.232 1.00 92.12 100 GLU A C 1
ATOM 753 O O . GLU A 1 100 ? -2.415 13.751 -3.065 1.00 92.12 100 GLU A O 1
ATOM 758 N N . GLY A 1 101 ? -4.376 13.076 -2.215 1.00 85.75 101 GLY A N 1
ATOM 759 C CA . GLY A 1 101 ? -5.225 13.790 -3.179 1.00 85.75 101 GLY A CA 1
ATOM 760 C C . GLY A 1 101 ? -5.558 13.017 -4.463 1.00 85.75 101 GLY A C 1
ATOM 761 O O . GLY A 1 101 ? -6.392 13.472 -5.241 1.00 85.75 101 GLY A O 1
ATOM 762 N N . SER A 1 102 ? -4.980 11.831 -4.675 1.00 86.06 102 SER A N 1
ATOM 763 C CA . SER A 1 102 ? -5.277 10.940 -5.812 1.00 86.06 102 SER A CA 1
ATOM 764 C C . SER A 1 102 ? -6.079 9.710 -5.369 1.00 86.06 102 SER A C 1
ATOM 766 O O . SER A 1 102 ? -5.698 8.576 -5.639 1.00 86.06 102 SER A O 1
ATOM 768 N N . GLY A 1 103 ? -7.165 9.926 -4.618 1.00 86.62 103 GLY A N 1
ATOM 769 C CA . GLY A 1 103 ? -7.974 8.847 -4.026 1.00 86.62 103 GLY A CA 1
ATOM 770 C C . GLY A 1 103 ? -7.428 8.293 -2.705 1.00 86.62 103 GLY A C 1
ATOM 771 O O . GLY A 1 103 ? -8.085 7.475 -2.069 1.00 86.62 103 GLY A O 1
ATOM 772 N N . VAL A 1 104 ? -6.269 8.775 -2.251 1.00 93.56 104 VAL A N 1
ATOM 773 C CA . VAL A 1 104 ? -5.734 8.545 -0.903 1.00 93.56 104 VAL A CA 1
ATOM 774 C C . VAL A 1 104 ? -5.807 9.851 -0.123 1.00 93.56 104 VAL A C 1
ATOM 776 O O . VAL A 1 104 ? -5.396 10.900 -0.618 1.00 93.56 104 VAL A O 1
ATOM 779 N N . GLU A 1 105 ? -6.301 9.797 1.108 1.00 95.38 105 GLU A N 1
ATOM 780 C CA . GLU A 1 105 ? -6.426 10.966 1.972 1.00 95.38 105 GLU A CA 1
ATOM 781 C C . GLU A 1 105 ? -5.856 10.705 3.356 1.00 95.38 105 GLU A C 1
ATOM 783 O O . GLU A 1 105 ? -6.068 9.648 3.952 1.00 95.38 105 GLU A O 1
ATOM 788 N N . ARG A 1 106 ? -5.168 11.710 3.897 1.00 96.38 106 ARG A N 1
ATOM 789 C CA . ARG A 1 106 ? -4.820 11.740 5.310 1.00 96.38 106 ARG A CA 1
ATOM 790 C C . ARG A 1 106 ? -5.988 12.322 6.090 1.00 96.38 106 ARG A C 1
ATOM 792 O O . ARG A 1 106 ? -6.338 13.484 5.917 1.00 96.38 106 ARG A O 1
ATOM 799 N N . VAL A 1 107 ? -6.575 11.516 6.963 1.00 96.31 107 VAL A N 1
ATOM 800 C CA . VAL A 1 107 ? -7.776 11.890 7.727 1.00 96.31 107 VAL A CA 1
ATOM 801 C C . VAL A 1 107 ? -7.465 12.288 9.170 1.00 96.31 107 VAL A C 1
ATOM 803 O O . VAL A 1 107 ? -8.319 12.843 9.854 1.00 96.31 107 VAL A O 1
ATOM 806 N N . GLY A 1 108 ? -6.240 12.044 9.639 1.00 95.31 108 GLY A N 1
ATOM 807 C CA . GLY A 1 108 ? -5.818 12.447 10.973 1.00 95.31 108 GLY A CA 1
ATOM 808 C C . GLY A 1 108 ? -4.460 11.892 11.379 1.00 95.31 108 GLY A C 1
ATOM 809 O O . GLY A 1 108 ? -3.665 11.442 10.549 1.00 95.31 108 GLY A O 1
ATOM 810 N N . VAL A 1 109 ? -4.205 11.939 12.684 1.00 95.69 109 VAL A N 1
ATOM 811 C CA . VAL A 1 109 ? -3.025 11.362 13.329 1.00 95.69 109 VAL A CA 1
ATOM 812 C C . VAL A 1 109 ? -3.484 10.622 14.577 1.00 95.69 109 VAL A C 1
ATOM 814 O O . VAL A 1 109 ? -4.223 11.174 15.387 1.00 95.69 109 VAL A O 1
ATOM 817 N N . GLU A 1 110 ? -3.006 9.398 14.752 1.00 94.31 110 GLU A N 1
ATOM 818 C CA . GLU A 1 110 ? -3.266 8.564 15.917 1.00 94.31 110 GLU A CA 1
ATOM 819 C C . GLU A 1 110 ? -1.929 8.055 16.473 1.00 94.31 110 GLU A C 1
ATOM 821 O O . GLU A 1 110 ? -1.086 7.539 15.738 1.00 94.31 110 GLU A O 1
ATOM 826 N N . HIS A 1 111 ? -1.686 8.283 17.768 1.00 91.25 111 HIS A N 1
ATOM 827 C CA . HIS A 1 111 ? -0.421 7.951 18.444 1.00 91.25 111 HIS A CA 1
ATOM 828 C C . HIS A 1 111 ? 0.843 8.457 17.706 1.00 91.25 111 HIS A C 1
ATOM 830 O O . HIS A 1 111 ? 1.876 7.791 17.680 1.00 91.25 111 HIS A O 1
ATOM 836 N N . GLY A 1 112 ? 0.765 9.630 17.066 1.00 91.12 112 GLY A N 1
ATOM 837 C CA . GLY A 1 112 ? 1.868 10.211 16.286 1.00 91.12 112 GLY A CA 1
ATOM 838 C C . GLY A 1 112 ? 2.064 9.612 14.886 1.00 91.12 112 GLY A C 1
ATOM 839 O O . GLY A 1 112 ? 2.991 10.006 14.182 1.00 91.12 112 GLY A O 1
ATOM 840 N N . THR A 1 113 ? 1.192 8.698 14.455 1.00 93.06 113 THR A N 1
ATOM 841 C CA . THR A 1 113 ? 1.209 8.082 13.122 1.00 93.06 113 THR A CA 1
ATOM 842 C C . THR A 1 113 ? 0.044 8.602 12.283 1.00 93.06 113 THR A C 1
ATOM 844 O O . THR A 1 113 ? -1.060 8.777 12.788 1.00 93.06 113 THR A O 1
ATOM 847 N N . ALA A 1 114 ? 0.274 8.869 10.997 1.00 95.56 114 ALA A N 1
ATOM 848 C CA . ALA A 1 114 ? -0.779 9.332 10.096 1.00 95.56 114 ALA A CA 1
ATOM 849 C C . ALA A 1 114 ? -1.855 8.253 9.881 1.00 95.56 114 ALA A C 1
ATOM 851 O O . ALA A 1 114 ? -1.529 7.097 9.599 1.00 95.56 114 ALA A O 1
ATOM 852 N N . LEU A 1 115 ? -3.118 8.671 9.981 1.00 97.00 115 LEU A N 1
ATOM 853 C CA . LEU A 1 115 ? -4.298 7.873 9.673 1.00 97.00 115 LEU A CA 1
ATOM 854 C C . LEU A 1 115 ? -4.720 8.162 8.228 1.00 97.00 115 LEU A C 1
ATOM 856 O O . LEU A 1 115 ? -4.883 9.326 7.842 1.00 97.00 115 LEU A O 1
ATOM 860 N N . TRP A 1 116 ? -4.878 7.109 7.433 1.00 97.38 116 TRP A N 1
ATOM 861 C CA . TRP A 1 116 ? -5.113 7.184 5.993 1.00 97.38 116 TRP A CA 1
ATOM 862 C C . TRP A 1 116 ? -6.460 6.584 5.620 1.00 97.38 116 TRP A C 1
ATOM 864 O O . TRP A 1 116 ? -6.919 5.655 6.265 1.00 97.38 116 TRP A O 1
ATOM 874 N N . CYS A 1 117 ? -7.076 7.079 4.557 1.00 96.12 117 CYS A N 1
ATOM 875 C CA . CYS A 1 117 ? -8.290 6.528 3.965 1.00 96.12 117 CYS A CA 1
ATOM 876 C C . CYS A 1 117 ? -8.097 6.433 2.448 1.00 96.12 117 CYS A C 1
ATOM 878 O O . CYS A 1 117 ? -7.450 7.293 1.848 1.00 96.12 117 CYS A O 1
ATOM 880 N N . VAL A 1 118 ? -8.652 5.387 1.835 1.00 94.06 118 VAL A N 1
ATOM 881 C CA . VAL A 1 118 ? -8.653 5.195 0.380 1.00 94.06 118 VAL A CA 1
ATOM 882 C C . VAL A 1 118 ? -10.098 5.256 -0.116 1.00 94.06 118 VAL A C 1
ATOM 884 O O . VAL A 1 118 ? -10.927 4.452 0.318 1.00 94.06 118 VAL A O 1
ATOM 887 N N . ARG A 1 119 ? -10.395 6.223 -0.989 1.00 84.88 119 ARG A N 1
ATOM 888 C CA . ARG A 1 119 ? -11.746 6.556 -1.471 1.00 84.88 119 ARG A CA 1
ATOM 889 C C . ARG A 1 119 ? -12.099 5.967 -2.828 1.00 84.88 119 ARG A C 1
ATOM 891 O O . ARG A 1 119 ? -11.219 5.470 -3.558 1.00 84.88 119 ARG A O 1
#

Secondary structure (DSSP, 8-state):
---SSHHHHHHHHHHHHHHHHHHHHHHHHHHHHS---HHHHHHHHHTT--EEHHHHHHHHHHHHHHHHHHTPPPPHHHHHHHHTT--SHHHHHHHHHHTBTTTEEEEEEETTEEEEEE-

pLDDT: mean 89.38, std 11.96, range [39.84, 97.75]

Foldseek 3Di:
DDDPVVVVVVVVVVVVVVVVVVVVVVVVVVVVPDDQQQLVLVCVVQVQDKDQLQVLLVVLVVQQVVCVVVVHPRRSNVVSCVVVVHDHSVSSLVVLVVCDVVQKHFPDADPNTTIIGGD

Sequence (119 aa):
MTNDANSGGDGLFHQILARLDRQEMLLERLAAGLPDLLTPALRRATGGEAFLAGEVFRLARTQDEAAAATGMPRPELPEALELSGIWSAHGLSRWLAAREGSGVERVGVEHGTALWCVR

Organism: NCBI:txid2306993